Protein AF-A0A2A9H2E9-F1 (afdb_monomer)

Secondary structure (DSSP, 8-state):
-----PPP---TTSS-HHHHHHHHHH-HHHHSSS--HHHHHHHHHHHHHHHHS--SS---TT--HHHHHHHHHHHHH-PPPTTS-HHHHHHTTHHHHHHHHHHHHHHH--

Structure (mmCIF, N/CA/C/O backbon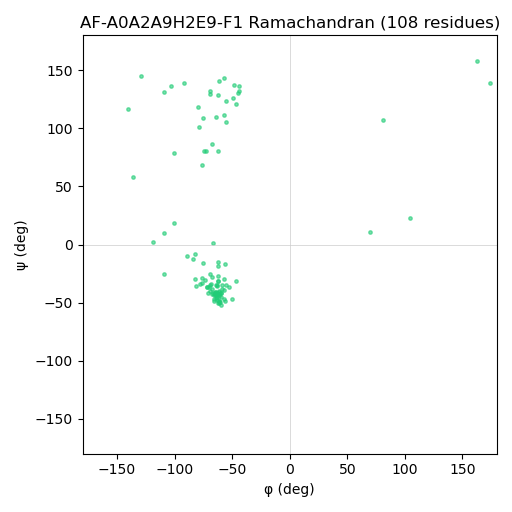e):
data_AF-A0A2A9H2E9-F1
#
_entry.id   AF-A0A2A9H2E9-F1
#
loop_
_atom_site.group_PDB
_atom_site.id
_atom_site.type_symbol
_atom_site.label_atom_id
_atom_site.label_alt_id
_atom_site.label_comp_id
_atom_site.label_asym_id
_atom_site.label_entity_id
_atom_site.label_seq_id
_atom_site.pdbx_PDB_ins_code
_atom_site.Cartn_x
_atom_site.Cartn_y
_atom_site.Cartn_z
_atom_site.occupancy
_atom_site.B_iso_or_equiv
_atom_site.auth_seq_id
_atom_site.auth_comp_id
_atom_site.auth_asym_id
_atom_site.auth_atom_id
_atom_site.pdbx_PDB_model_num
ATOM 1 N N . MET A 1 1 ? 35.943 -30.177 -7.826 1.00 52.53 1 MET A N 1
ATOM 2 C CA . MET A 1 1 ? 35.444 -28.811 -8.083 1.00 52.53 1 MET A CA 1
ATOM 3 C C . MET A 1 1 ? 33.942 -28.933 -8.065 1.00 52.53 1 MET A C 1
ATOM 5 O O . MET A 1 1 ? 33.332 -29.197 -9.091 1.00 52.53 1 MET A O 1
ATOM 9 N N . ASP A 1 2 ? 33.391 -28.892 -6.862 1.00 43.34 2 ASP A N 1
ATOM 10 C CA . ASP A 1 2 ? 31.968 -29.024 -6.605 1.00 43.34 2 ASP A CA 1
ATOM 11 C C . ASP A 1 2 ? 31.327 -27.674 -6.911 1.00 43.34 2 ASP A C 1
ATOM 13 O O . ASP A 1 2 ? 31.480 -26.698 -6.177 1.00 43.34 2 ASP A O 1
ATOM 17 N N . SER A 1 3 ? 30.702 -27.584 -8.081 1.00 50.44 3 SER A N 1
ATOM 18 C CA . SER A 1 3 ? 29.874 -26.446 -8.455 1.00 50.44 3 SER A CA 1
ATOM 19 C C . SER A 1 3 ? 28.563 -26.540 -7.679 1.00 50.44 3 SER A C 1
ATOM 21 O O . SER A 1 3 ? 27.557 -27.010 -8.203 1.00 50.44 3 SER A O 1
ATOM 23 N N . ASP A 1 4 ? 28.588 -26.104 -6.418 1.00 49.53 4 ASP A N 1
ATOM 24 C CA . ASP A 1 4 ? 27.396 -25.783 -5.633 1.00 49.53 4 ASP A CA 1
ATOM 25 C C . ASP A 1 4 ? 26.661 -24.615 -6.314 1.00 49.53 4 ASP A C 1
ATOM 27 O O . ASP A 1 4 ? 26.788 -23.441 -5.955 1.00 49.53 4 ASP A O 1
ATOM 31 N N . HIS A 1 5 ? 25.896 -24.928 -7.359 1.00 51.00 5 HIS A N 1
ATOM 32 C CA . HIS A 1 5 ? 24.862 -24.048 -7.875 1.00 51.00 5 HIS A CA 1
ATOM 33 C C . HIS A 1 5 ? 23.763 -23.963 -6.816 1.00 51.00 5 HIS A C 1
ATOM 35 O O . HIS A 1 5 ? 22.785 -24.709 -6.843 1.00 51.00 5 HIS A O 1
ATOM 41 N N . ARG A 1 6 ? 23.918 -23.030 -5.866 1.00 49.75 6 ARG A N 1
ATOM 42 C CA . ARG A 1 6 ? 22.766 -22.496 -5.133 1.00 49.75 6 ARG A CA 1
ATOM 43 C C . ARG A 1 6 ? 21.723 -22.109 -6.184 1.00 49.75 6 ARG A C 1
ATOM 45 O O . ARG A 1 6 ? 22.083 -21.358 -7.095 1.00 49.75 6 ARG A O 1
ATOM 52 N N . PRO A 1 7 ? 20.474 -22.602 -6.101 1.00 52.22 7 PRO A N 1
ATOM 53 C CA . PRO A 1 7 ? 19.430 -22.102 -6.975 1.00 52.22 7 PRO A CA 1
ATOM 54 C C . PRO A 1 7 ? 19.396 -20.591 -6.778 1.00 52.22 7 PRO A C 1
ATOM 56 O O . PRO A 1 7 ? 19.312 -20.120 -5.639 1.00 52.22 7 PRO A O 1
ATOM 59 N N . ALA A 1 8 ? 19.563 -19.848 -7.876 1.00 55.16 8 ALA A N 1
ATOM 60 C CA . ALA A 1 8 ? 19.343 -18.414 -7.881 1.00 55.16 8 ALA A CA 1
ATOM 61 C C . ALA A 1 8 ? 18.011 -18.192 -7.166 1.00 55.16 8 ALA A C 1
ATOM 63 O O . ALA A 1 8 ? 17.014 -18.825 -7.529 1.00 55.16 8 ALA A O 1
ATOM 64 N N . ALA A 1 9 ? 18.036 -17.416 -6.077 1.00 55.31 9 ALA A N 1
ATOM 65 C CA . ALA A 1 9 ? 16.826 -17.061 -5.355 1.00 55.31 9 ALA A CA 1
ATOM 66 C C . ALA A 1 9 ? 15.785 -16.662 -6.401 1.00 55.31 9 ALA A C 1
ATOM 68 O O . ALA A 1 9 ? 16.130 -15.943 -7.343 1.00 55.31 9 ALA A O 1
ATOM 69 N N . ALA A 1 10 ? 14.578 -17.228 -6.302 1.00 54.56 10 ALA A N 1
ATOM 70 C CA . ALA A 1 10 ? 13.523 -16.969 -7.271 1.00 54.56 10 ALA A CA 1
ATOM 71 C C . ALA A 1 10 ? 13.479 -15.460 -7.561 1.00 54.56 10 ALA A C 1
ATOM 73 O O . ALA A 1 10 ? 13.617 -14.686 -6.606 1.00 54.56 10 ALA A O 1
ATOM 74 N N . PRO A 1 11 ? 13.355 -15.041 -8.836 1.00 61.28 11 PRO A N 1
ATOM 75 C CA . PRO A 1 11 ? 13.350 -13.627 -9.168 1.00 61.28 11 PRO A CA 1
ATOM 76 C C . PRO A 1 11 ? 12.370 -12.904 -8.242 1.00 61.28 11 PRO A C 1
ATOM 78 O O . PRO A 1 11 ? 11.283 -13.432 -7.972 1.00 61.28 11 PRO A O 1
ATOM 81 N N . LEU A 1 12 ? 12.773 -11.734 -7.735 1.00 63.41 12 LEU A N 1
ATOM 82 C CA . LEU A 1 12 ? 11.973 -10.901 -6.824 1.00 63.41 12 LEU A CA 1
ATOM 83 C C . LEU A 1 12 ? 10.525 -10.743 -7.328 1.00 63.41 12 LEU A C 1
ATOM 85 O O . LEU A 1 12 ? 9.590 -10.740 -6.532 1.00 63.41 12 LEU A O 1
ATOM 89 N N . TRP A 1 13 ? 10.350 -10.752 -8.653 1.00 75.88 13 TRP A N 1
ATOM 90 C CA . TRP A 1 13 ? 9.088 -10.585 -9.380 1.00 75.88 13 TRP A CA 1
ATOM 91 C C . TRP A 1 13 ? 8.448 -11.878 -9.892 1.00 75.88 13 TRP A C 1
ATOM 93 O O . TRP A 1 13 ? 7.587 -11.854 -10.765 1.00 75.88 13 TRP A O 1
ATOM 103 N N . SER A 1 14 ? 8.830 -13.032 -9.347 1.00 78.12 14 SER A N 1
ATOM 104 C CA . SER A 1 14 ? 8.169 -14.309 -9.660 1.00 78.12 14 SER A CA 1
ATOM 105 C C . SER A 1 14 ? 6.685 -14.339 -9.260 1.00 78.12 14 SER A C 1
ATOM 107 O O . SER A 1 14 ? 5.945 -15.205 -9.724 1.00 78.12 14 SER A O 1
ATOM 109 N N . THR A 1 15 ? 6.245 -13.393 -8.422 1.00 82.75 15 THR A N 1
ATOM 110 C CA . THR A 1 15 ? 4.843 -13.188 -8.036 1.00 82.75 15 THR A CA 1
ATOM 111 C C . T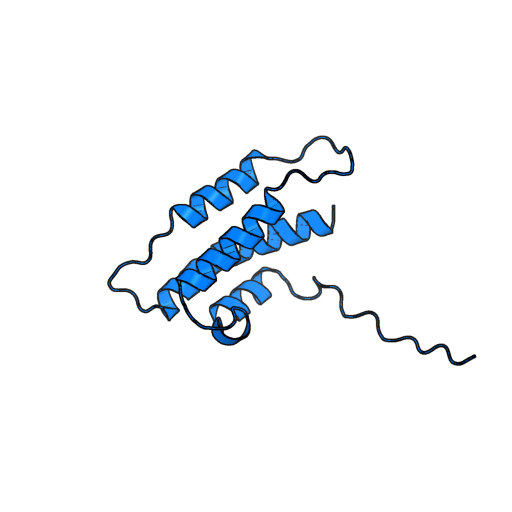HR A 1 15 ? 4.308 -11.897 -8.667 1.00 82.75 15 THR A C 1
ATOM 113 O O . THR A 1 15 ? 4.965 -10.862 -8.529 1.00 82.75 15 THR A O 1
ATOM 116 N N . PRO A 1 16 ? 3.124 -11.918 -9.310 1.00 88.56 16 PRO A N 1
ATOM 117 C CA . PRO A 1 16 ? 2.479 -10.706 -9.809 1.00 88.56 16 PRO A CA 1
ATOM 118 C C . PRO A 1 16 ? 2.239 -9.669 -8.691 1.00 88.56 16 PRO A C 1
ATOM 120 O O . PRO A 1 16 ? 1.886 -10.062 -7.572 1.00 88.56 16 PRO A O 1
ATOM 123 N N . PRO A 1 17 ? 2.384 -8.358 -8.967 1.00 88.19 17 PRO A N 1
ATOM 124 C CA . PRO A 1 17 ? 2.120 -7.289 -8.000 1.00 88.19 17 PRO A CA 1
ATOM 125 C C . PRO A 1 17 ? 0.732 -7.373 -7.356 1.00 88.19 17 PRO A C 1
ATOM 127 O O . PRO A 1 17 ? 0.593 -7.127 -6.160 1.00 88.19 17 PRO A O 1
ATOM 130 N N . GLU A 1 18 ? -0.283 -7.781 -8.119 1.00 91.19 18 GLU A N 1
ATOM 131 C CA . GLU A 1 18 ? -1.665 -7.945 -7.665 1.00 91.19 18 GLU A CA 1
ATOM 132 C C . GLU A 1 18 ? -1.789 -9.031 -6.599 1.00 91.19 18 GLU A C 1
ATOM 134 O O . GLU A 1 18 ? -2.426 -8.843 -5.560 1.00 91.19 18 GLU A O 1
ATOM 139 N N . ASP A 1 19 ? -1.151 -10.174 -6.844 1.00 90.62 19 ASP A N 1
ATOM 140 C CA . ASP A 1 19 ? -1.175 -11.300 -5.921 1.00 90.62 19 ASP A CA 1
ATOM 141 C C . ASP A 1 19 ? -0.391 -10.971 -4.650 1.00 90.62 19 ASP A C 1
ATOM 143 O O . ASP A 1 19 ? -0.845 -11.280 -3.544 1.00 90.62 19 ASP A O 1
ATOM 147 N N . LEU A 1 20 ? 0.746 -10.284 -4.787 1.00 87.38 20 LEU A N 1
ATOM 148 C CA . LEU A 1 20 ? 1.543 -9.846 -3.648 1.00 87.38 20 LEU A CA 1
ATOM 149 C C . LEU A 1 20 ? 0.792 -8.811 -2.795 1.00 87.38 20 LEU A C 1
ATOM 151 O O . LEU A 1 20 ? 0.678 -8.996 -1.581 1.00 87.38 20 LEU A O 1
ATOM 155 N N . ALA A 1 21 ? 0.213 -7.778 -3.412 1.00 90.62 21 ALA A N 1
ATOM 156 C CA . ALA A 1 21 ? -0.588 -6.759 -2.732 1.00 90.62 21 ALA A CA 1
ATOM 157 C C . ALA A 1 21 ? -1.765 -7.379 -1.973 1.00 90.62 21 ALA A C 1
ATOM 159 O O . ALA A 1 21 ? -1.962 -7.105 -0.788 1.00 90.62 21 ALA A O 1
ATOM 160 N N . ARG A 1 22 ? -2.500 -8.292 -2.618 1.00 91.50 22 ARG A N 1
ATOM 161 C CA . ARG A 1 22 ? -3.620 -9.012 -2.005 1.00 91.50 22 ARG A CA 1
ATOM 162 C C . ARG A 1 22 ? -3.189 -9.850 -0.810 1.00 91.50 22 ARG A C 1
ATOM 164 O O . ARG A 1 22 ? -3.906 -9.941 0.189 1.00 91.50 22 ARG A O 1
ATOM 171 N N . VAL A 1 23 ? -2.039 -10.514 -0.896 1.00 90.50 23 VAL A N 1
ATOM 172 C CA . VAL A 1 23 ? -1.507 -11.321 0.209 1.00 90.50 23 VAL A CA 1
ATOM 173 C C . VAL A 1 23 ? -1.091 -10.428 1.382 1.00 90.50 23 VAL A C 1
ATOM 175 O O . VAL A 1 23 ? -1.437 -10.748 2.525 1.00 90.50 23 VAL A O 1
ATOM 178 N N . ILE A 1 24 ? -0.440 -9.293 1.107 1.00 87.38 24 ILE A N 1
ATOM 179 C CA . ILE A 1 24 ? -0.073 -8.285 2.112 1.00 87.38 24 ILE A CA 1
ATOM 180 C C . ILE A 1 24 ? -1.333 -7.731 2.790 1.00 87.38 24 ILE A C 1
ATOM 182 O O . ILE A 1 24 ? -1.425 -7.775 4.016 1.00 87.38 24 ILE A O 1
ATOM 186 N N . ALA A 1 25 ? -2.341 -7.312 2.021 1.00 88.88 25 ALA A N 1
ATOM 187 C CA . ALA A 1 25 ? -3.602 -6.774 2.536 1.00 88.88 25 ALA A CA 1
ATOM 188 C C . ALA A 1 25 ? -4.401 -7.799 3.364 1.00 88.88 25 ALA A C 1
ATOM 190 O O . ALA A 1 25 ? -5.010 -7.463 4.381 1.00 88.88 25 ALA A O 1
ATOM 191 N N . LYS A 1 26 ? -4.365 -9.086 2.987 1.00 89.94 26 LYS A N 1
ATOM 192 C CA . LYS A 1 26 ? -5.024 -10.164 3.747 1.00 89.94 26 LYS A CA 1
ATOM 193 C C . LYS A 1 26 ? -4.310 -10.519 5.047 1.00 89.94 26 LYS A C 1
ATOM 195 O O . LYS A 1 26 ? -4.967 -11.000 5.976 1.00 89.94 26 LYS A O 1
ATOM 200 N N . ARG A 1 27 ? -2.984 -10.367 5.102 1.00 87.25 27 ARG A N 1
ATOM 201 C CA . ARG A 1 27 ? -2.144 -10.778 6.242 1.00 87.25 27 ARG A CA 1
ATOM 202 C C . ARG A 1 27 ? -1.106 -9.709 6.602 1.00 87.25 27 ARG A C 1
ATOM 204 O O . ARG A 1 27 ? 0.083 -10.026 6.669 1.00 87.25 27 ARG A O 1
ATOM 211 N N . PRO A 1 28 ? -1.522 -8.474 6.918 1.00 84.38 28 PRO A N 1
ATOM 212 C CA . PRO A 1 28 ? -0.590 -7.364 7.115 1.00 84.38 28 PRO A CA 1
ATOM 213 C C . PRO A 1 28 ? 0.426 -7.647 8.227 1.00 84.38 28 PRO A C 1
ATOM 215 O O . PRO A 1 28 ? 1.605 -7.351 8.074 1.00 84.38 28 PRO A O 1
ATOM 218 N N . GLY A 1 29 ? 0.023 -8.358 9.286 1.00 86.00 29 GLY A N 1
ATOM 219 C CA . GLY A 1 29 ? 0.920 -8.764 10.372 1.00 86.00 29 GLY A CA 1
ATOM 220 C C . GLY A 1 29 ? 2.141 -9.588 9.952 1.00 86.00 29 GLY A C 1
ATOM 221 O O . GLY A 1 29 ? 3.181 -9.490 10.594 1.00 86.00 29 GLY A O 1
ATOM 222 N N . MET A 1 30 ? 2.038 -10.370 8.874 1.00 88.19 30 MET A N 1
ATOM 223 C CA . MET A 1 30 ? 3.130 -11.220 8.390 1.00 88.19 30 MET A CA 1
ATOM 224 C C . MET A 1 30 ? 4.142 -10.445 7.537 1.00 88.19 30 MET A C 1
ATOM 226 O O . MET A 1 30 ? 5.318 -10.793 7.539 1.00 88.19 30 MET A O 1
ATOM 230 N N . TYR A 1 31 ? 3.698 -9.397 6.838 1.00 84.31 31 TYR A N 1
ATOM 231 C CA . TYR A 1 31 ? 4.507 -8.687 5.840 1.00 84.31 31 TYR A CA 1
ATOM 232 C C . TYR A 1 31 ? 4.943 -7.288 6.288 1.00 84.31 31 TYR A C 1
ATOM 234 O O . TYR A 1 31 ? 5.977 -6.800 5.851 1.00 84.31 31 TYR A O 1
ATOM 242 N N . LEU A 1 32 ? 4.192 -6.660 7.195 1.00 83.38 32 LEU A N 1
ATOM 243 C CA . LEU A 1 32 ? 4.417 -5.292 7.676 1.00 83.38 32 LEU A CA 1
ATOM 244 C C . LEU A 1 32 ? 4.928 -5.260 9.133 1.00 83.38 32 LEU A C 1
ATOM 246 O O . LEU A 1 32 ? 4.956 -4.215 9.783 1.00 83.38 32 LEU A O 1
ATOM 250 N N . GLY A 1 33 ? 5.292 -6.424 9.688 1.00 79.25 33 GLY A N 1
ATOM 251 C CA . GLY A 1 33 ? 5.769 -6.579 11.069 1.00 79.25 33 GLY A CA 1
ATOM 252 C C . GLY A 1 33 ? 4.697 -6.361 12.145 1.00 79.25 33 GLY A C 1
ATOM 253 O O . GLY A 1 33 ? 5.026 -6.218 13.323 1.00 79.25 33 GLY A O 1
ATOM 254 N N . GLY A 1 34 ? 3.427 -6.272 11.750 1.00 81.00 34 GLY A N 1
ATOM 255 C CA . GLY A 1 34 ? 2.258 -5.995 12.587 1.00 81.00 34 GLY A CA 1
ATOM 256 C C . GLY A 1 34 ? 1.081 -5.553 11.715 1.00 81.00 34 GLY A C 1
ATOM 257 O O . GLY A 1 34 ? 1.279 -5.142 10.576 1.00 81.00 34 GLY A O 1
ATOM 258 N N . ALA A 1 35 ? -0.144 -5.696 12.211 1.00 81.38 35 ALA A N 1
ATOM 259 C CA . ALA A 1 35 ? -1.344 -5.308 11.477 1.00 81.38 35 ALA A CA 1
ATOM 260 C C . ALA A 1 35 ? -1.824 -3.950 11.990 1.00 81.38 35 ALA A C 1
ATOM 262 O O . ALA A 1 35 ? -2.724 -3.933 12.811 1.00 81.38 35 ALA A O 1
ATOM 263 N N . SER A 1 36 ? -1.189 -2.853 11.563 1.00 88.94 36 SER A N 1
ATOM 264 C CA . SER A 1 36 ? -1.691 -1.506 11.857 1.00 88.94 36 SER A CA 1
ATOM 265 C C . SER A 1 36 ? -1.798 -0.649 10.607 1.00 88.94 36 SER A C 1
ATOM 267 O O . SER A 1 36 ? -0.972 -0.764 9.693 1.00 88.94 36 SER A O 1
ATOM 269 N N . TYR A 1 37 ? -2.813 0.215 10.570 1.00 86.94 37 TYR A N 1
ATOM 270 C CA . TYR A 1 37 ? -3.063 1.084 9.421 1.00 86.94 37 TYR A CA 1
ATOM 271 C C . TYR A 1 37 ? -1.880 2.029 9.169 1.00 86.94 37 TYR A C 1
ATOM 273 O O . TYR A 1 37 ? -1.401 2.149 8.043 1.00 86.94 37 TYR A O 1
ATOM 281 N N . GLU A 1 38 ? -1.321 2.611 10.234 1.00 89.44 38 GLU A N 1
ATOM 282 C CA . GLU A 1 38 ? -0.145 3.487 10.152 1.00 89.44 38 GLU A CA 1
ATOM 283 C C . GLU A 1 38 ? 1.063 2.798 9.508 1.00 89.44 38 GLU A C 1
ATOM 285 O O . GLU A 1 38 ? 1.780 3.404 8.713 1.00 89.44 38 GLU A O 1
ATOM 290 N N . ARG A 1 39 ? 1.289 1.512 9.808 1.00 88.69 39 ARG A N 1
ATOM 291 C CA . ARG A 1 39 ? 2.393 0.757 9.202 1.00 88.69 39 ARG A CA 1
ATOM 292 C C . ARG A 1 39 ? 2.136 0.439 7.739 1.00 88.69 39 ARG A C 1
ATOM 294 O O . ARG A 1 39 ? 3.080 0.473 6.955 1.00 88.69 39 ARG A O 1
ATOM 301 N N . ALA A 1 40 ? 0.889 0.156 7.366 1.00 89.81 40 ALA A N 1
ATOM 302 C CA . ALA A 1 40 ? 0.518 -0.049 5.970 1.00 89.81 40 ALA A CA 1
ATOM 303 C C . ALA A 1 40 ? 0.725 1.227 5.137 1.00 89.81 40 ALA A C 1
ATOM 305 O O . ALA A 1 40 ? 1.338 1.164 4.072 1.00 89.81 40 ALA A O 1
ATOM 306 N N . ILE A 1 41 ? 0.327 2.390 5.663 1.00 91.12 41 ILE A N 1
ATOM 307 C CA . ILE A 1 41 ? 0.593 3.693 5.035 1.00 91.12 41 ILE A CA 1
ATOM 308 C C . ILE A 1 41 ? 2.090 4.009 4.989 1.00 91.12 41 ILE A C 1
ATOM 310 O O . ILE A 1 41 ? 2.588 4.470 3.961 1.00 91.12 41 ILE A O 1
ATOM 314 N N . GLY A 1 42 ? 2.829 3.733 6.066 1.00 89.38 42 GLY A N 1
ATOM 315 C CA . GLY A 1 42 ? 4.278 3.933 6.110 1.00 89.38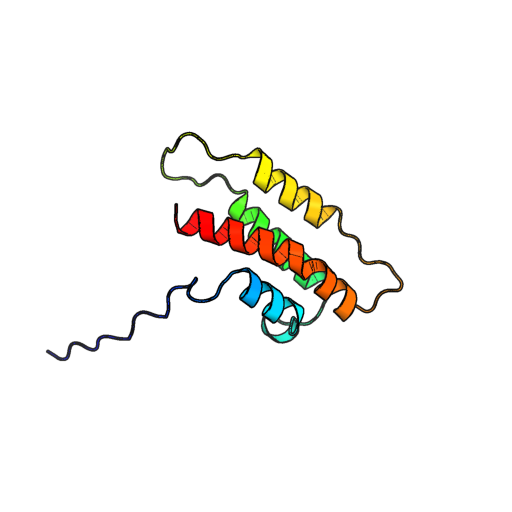 42 GLY A CA 1
ATOM 316 C C . GLY A 1 42 ? 5.015 3.088 5.068 1.00 89.38 42 GLY A C 1
ATOM 317 O O . GLY A 1 42 ? 5.897 3.592 4.376 1.00 89.38 42 GLY A O 1
ATOM 318 N N . PHE A 1 43 ? 4.610 1.826 4.903 1.00 89.62 43 PHE A N 1
ATOM 319 C CA . PHE A 1 43 ? 5.140 0.943 3.866 1.00 89.62 43 PHE A CA 1
ATOM 320 C C . PHE A 1 43 ? 4.843 1.477 2.460 1.00 89.62 43 PHE A C 1
ATOM 322 O O . PHE A 1 43 ? 5.764 1.621 1.659 1.00 89.62 43 PHE A O 1
ATOM 329 N N . LEU A 1 44 ? 3.584 1.827 2.181 1.00 89.56 44 LEU A N 1
ATOM 330 C CA . LEU A 1 44 ? 3.162 2.398 0.898 1.00 89.56 44 LEU A CA 1
ATOM 331 C C . LEU A 1 44 ? 3.936 3.665 0.541 1.00 89.56 44 LEU A C 1
ATOM 333 O O . LEU A 1 44 ? 4.474 3.773 -0.557 1.00 89.56 44 LEU A O 1
ATOM 337 N N . THR A 1 45 ? 4.035 4.593 1.491 1.00 89.44 45 THR A N 1
ATOM 338 C CA . THR A 1 45 ? 4.796 5.837 1.332 1.00 89.44 45 THR A CA 1
ATOM 339 C C . THR A 1 45 ? 6.267 5.543 1.048 1.00 89.44 45 THR A C 1
ATOM 341 O O . THR A 1 45 ? 6.862 6.169 0.176 1.00 89.44 45 THR A O 1
ATOM 344 N N . GLY A 1 46 ? 6.855 4.565 1.744 1.00 88.25 46 GLY A N 1
ATOM 345 C CA . GLY A 1 46 ? 8.233 4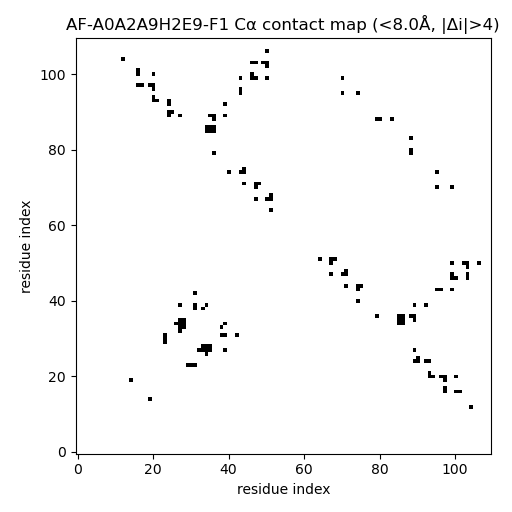.137 1.517 1.00 88.25 46 GLY A CA 1
ATOM 346 C C . GLY A 1 46 ? 8.460 3.600 0.103 1.00 88.25 46 GLY A C 1
ATOM 347 O O . GLY A 1 46 ? 9.380 4.049 -0.577 1.00 88.25 46 GLY A O 1
ATOM 348 N N . VAL A 1 47 ? 7.596 2.693 -0.365 1.00 86.56 47 VAL A N 1
ATOM 349 C CA . VAL A 1 47 ? 7.669 2.137 -1.727 1.00 86.56 47 VAL A CA 1
ATOM 350 C C . VAL A 1 47 ? 7.492 3.240 -2.770 1.00 86.56 47 VAL A C 1
ATOM 352 O O . VAL A 1 47 ? 8.336 3.393 -3.650 1.00 86.56 47 VAL A O 1
ATOM 355 N N . ALA A 1 48 ? 6.452 4.064 -2.640 1.00 85.94 48 ALA A N 1
ATOM 356 C CA . ALA A 1 48 ? 6.192 5.162 -3.565 1.00 85.94 48 ALA A CA 1
ATOM 357 C C . ALA A 1 48 ? 7.320 6.211 -3.568 1.00 85.94 48 ALA A C 1
ATOM 359 O O . ALA A 1 48 ? 7.618 6.790 -4.612 1.00 85.94 48 ALA A O 1
ATOM 360 N N . SER A 1 49 ? 8.00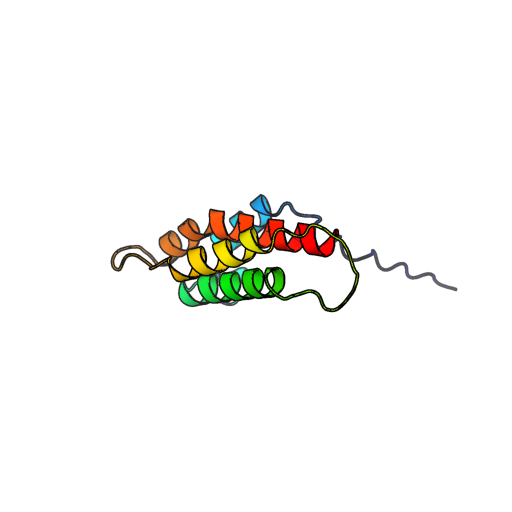0 6.428 -2.436 1.00 83.88 49 SER A N 1
ATOM 361 C CA . SER A 1 49 ? 9.169 7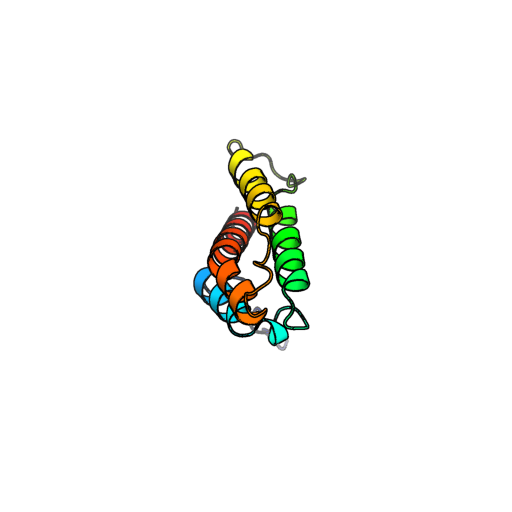.309 -2.359 1.00 83.88 49 SER A CA 1
ATOM 362 C C . SER A 1 49 ? 10.385 6.751 -3.094 1.00 83.88 49 SER A C 1
ATOM 364 O O . SER A 1 49 ? 11.140 7.546 -3.646 1.00 83.88 49 SER A O 1
ATOM 366 N N . ILE A 1 50 ? 10.596 5.430 -3.103 1.00 83.56 50 ILE A N 1
ATOM 367 C CA . ILE A 1 50 ? 11.661 4.797 -3.899 1.00 83.56 50 ILE A CA 1
ATOM 368 C C . ILE A 1 50 ? 11.355 4.993 -5.382 1.00 83.56 50 ILE A C 1
ATOM 370 O O . ILE A 1 50 ? 12.205 5.484 -6.116 1.00 83.56 50 ILE A O 1
ATOM 374 N N . VAL A 1 51 ? 10.106 4.731 -5.779 1.00 81.00 51 VAL A N 1
ATOM 375 C CA . VAL A 1 51 ? 9.636 4.934 -7.156 1.00 81.00 51 VAL A CA 1
ATOM 376 C C . VAL A 1 51 ? 9.717 6.406 -7.586 1.00 81.00 51 VAL A C 1
ATOM 378 O O . VAL A 1 51 ? 9.930 6.726 -8.752 1.00 81.00 51 VAL A O 1
ATOM 381 N N . SER A 1 52 ? 9.558 7.340 -6.656 1.00 71.81 52 SER A N 1
ATOM 382 C CA . SER A 1 52 ? 9.619 8.776 -6.954 1.00 71.81 52 SER A CA 1
ATOM 383 C C . SER A 1 52 ? 11.029 9.359 -6.855 1.00 71.81 52 SER A C 1
ATOM 385 O O . SER A 1 52 ? 11.237 10.512 -7.237 1.00 71.81 52 SER A O 1
ATOM 387 N N . ALA A 1 53 ? 12.003 8.611 -6.327 1.00 67.81 53 ALA A N 1
ATOM 388 C CA . ALA A 1 53 ? 13.365 9.100 -6.214 1.00 67.81 53 ALA A CA 1
ATOM 389 C C . ALA A 1 53 ? 13.981 9.214 -7.619 1.00 67.81 53 ALA A C 1
ATOM 391 O O . ALA A 1 53 ? 13.896 8.272 -8.405 1.00 67.81 53 ALA A O 1
ATOM 392 N N . PRO A 1 54 ? 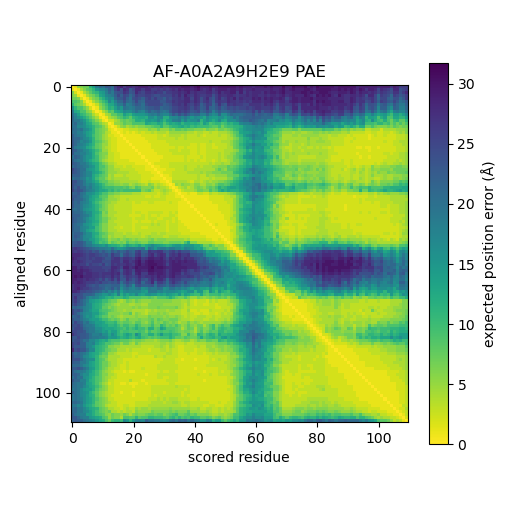14.622 10.344 -7.964 1.00 56.56 54 PRO A N 1
ATOM 393 C CA . PRO A 1 54 ? 15.339 10.446 -9.224 1.00 56.56 54 PRO A CA 1
ATOM 394 C C . PRO A 1 54 ? 16.493 9.439 -9.208 1.00 56.56 54 PRO A C 1
ATOM 396 O O . PRO A 1 54 ? 17.465 9.616 -8.467 1.00 56.56 54 PRO A O 1
ATOM 399 N N . SER A 1 55 ? 16.388 8.380 -10.015 1.00 49.59 55 SER A N 1
ATOM 400 C CA . SER A 1 55 ? 17.460 7.403 -10.205 1.00 49.59 55 SER A CA 1
ATOM 401 C C . SER A 1 55 ? 18.731 8.122 -10.651 1.00 49.59 55 SER A C 1
ATOM 403 O O . SER A 1 55 ? 18.868 8.564 -11.791 1.00 49.59 55 SER A O 1
ATOM 405 N N . SER A 1 56 ? 19.689 8.261 -9.733 1.00 42.34 56 SER A N 1
ATOM 406 C CA . SER A 1 56 ? 21.049 8.705 -10.040 1.00 42.34 56 SER A CA 1
ATOM 407 C C . SER A 1 56 ? 21.819 7.561 -10.689 1.00 42.34 56 SER A C 1
ATOM 409 O O . SER A 1 56 ? 22.711 6.989 -10.073 1.00 42.34 56 SER A O 1
ATOM 411 N N . SER A 1 57 ? 21.440 7.192 -11.910 1.00 44.25 57 SER A N 1
ATOM 412 C CA . SER A 1 57 ? 22.277 6.565 -12.941 1.00 44.25 57 SER A CA 1
ATOM 413 C C . SER A 1 57 ? 21.398 6.181 -14.127 1.00 44.25 57 SER A C 1
ATOM 415 O O . SER A 1 57 ? 20.319 5.640 -13.942 1.00 44.25 57 SER A O 1
ATOM 417 N N . ALA A 1 58 ? 21.935 6.417 -15.321 1.00 42.59 58 ALA A N 1
ATOM 418 C CA . ALA A 1 58 ? 21.388 6.109 -16.641 1.00 42.59 58 ALA A CA 1
ATOM 419 C C . ALA A 1 58 ? 20.341 7.092 -17.195 1.00 42.59 58 ALA A C 1
ATOM 421 O O . ALA A 1 58 ? 19.184 7.175 -16.804 1.00 42.59 58 ALA A O 1
ATOM 422 N N . SER A 1 59 ? 20.824 7.847 -18.177 1.00 50.12 59 SER A N 1
ATOM 423 C CA . SER A 1 59 ? 20.064 8.625 -19.136 1.00 50.12 59 SER A CA 1
ATOM 424 C C . SER A 1 59 ? 19.093 7.733 -19.912 1.00 50.12 59 SER A C 1
ATOM 426 O O . SER A 1 59 ? 19.527 6.969 -20.767 1.00 50.12 59 SER A O 1
ATOM 428 N N . THR A 1 60 ? 17.794 7.899 -19.696 1.00 42.66 60 THR A N 1
ATOM 429 C CA . THR A 1 60 ? 16.775 7.560 -20.694 1.00 42.66 60 THR A CA 1
ATOM 430 C C . THR A 1 60 ? 15.693 8.627 -20.677 1.00 42.66 60 THR A C 1
ATOM 432 O O . THR A 1 60 ? 15.020 8.849 -19.671 1.00 42.66 60 THR A O 1
ATOM 435 N N . ASP A 1 61 ? 15.580 9.312 -21.813 1.00 48.38 61 ASP A N 1
ATOM 436 C CA . ASP A 1 61 ? 14.436 10.130 -22.195 1.00 48.38 61 ASP A CA 1
ATOM 437 C C . ASP A 1 61 ? 13.118 9.403 -21.885 1.00 48.38 61 ASP A C 1
ATOM 439 O O . ASP A 1 61 ? 12.933 8.249 -22.270 1.00 48.38 61 ASP A O 1
ATOM 443 N N . GLY A 1 62 ? 12.186 10.111 -21.239 1.00 46.03 62 GLY A N 1
ATOM 444 C CA . GLY A 1 62 ? 10.769 9.741 -21.241 1.00 46.03 62 GLY A CA 1
ATOM 445 C C . GLY A 1 62 ? 10.191 9.089 -19.982 1.00 46.03 62 GLY A C 1
ATOM 446 O O . GLY A 1 62 ? 9.154 8.443 -20.092 1.00 46.03 62 GLY A O 1
ATOM 447 N N . PHE A 1 63 ? 10.777 9.263 -18.792 1.00 46.28 63 PHE A N 1
ATOM 448 C CA . PHE A 1 63 ? 10.114 8.833 -17.552 1.00 46.28 63 PHE A CA 1
ATOM 449 C C . PHE A 1 63 ? 9.061 9.864 -17.112 1.00 46.28 63 PHE A C 1
ATOM 451 O O . PHE A 1 63 ? 9.371 11.029 -16.852 1.00 46.28 63 PHE A O 1
ATOM 458 N N . SER A 1 64 ? 7.797 9.443 -17.047 1.00 45.56 64 SER A N 1
ATOM 459 C CA . SER A 1 64 ? 6.661 10.286 -16.662 1.00 45.56 64 SER A CA 1
ATOM 460 C C . SER A 1 64 ? 6.688 10.574 -15.154 1.00 45.56 64 SER A C 1
ATOM 462 O O . SER A 1 64 ? 5.972 9.956 -14.369 1.00 45.56 64 SER A O 1
ATOM 464 N N . ALA A 1 65 ? 7.513 11.539 -14.737 1.00 48.34 65 ALA A N 1
ATOM 465 C CA . ALA A 1 65 ? 7.613 12.022 -13.353 1.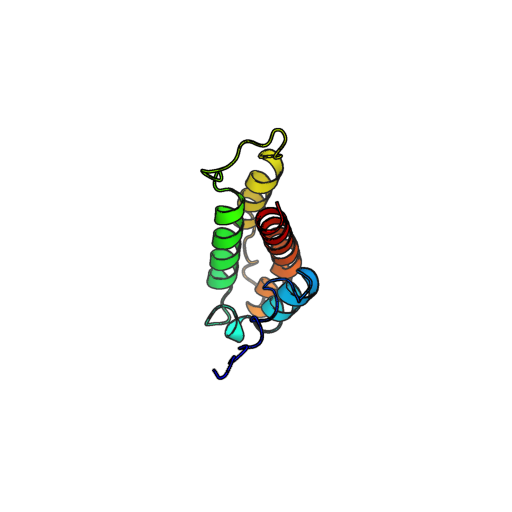00 48.34 65 ALA A CA 1
ATOM 466 C C . ALA A 1 65 ? 6.267 12.515 -12.768 1.00 48.34 65 ALA A C 1
ATOM 468 O O . ALA A 1 65 ? 6.111 12.626 -11.550 1.00 48.34 65 ALA A O 1
ATOM 469 N N . GLY A 1 66 ? 5.274 12.773 -13.630 1.00 46.03 66 GLY A N 1
ATOM 470 C CA . GLY A 1 66 ? 3.911 13.110 -13.221 1.00 46.03 66 GLY A CA 1
ATOM 471 C C . GLY A 1 66 ? 3.152 11.958 -12.553 1.00 46.03 66 GLY A C 1
ATOM 472 O O . GLY A 1 66 ? 2.309 12.226 -11.708 1.00 46.03 66 GLY A O 1
ATOM 473 N N . SER A 1 67 ? 3.460 10.693 -12.871 1.00 54.75 67 SER A N 1
ATOM 474 C CA . SER A 1 67 ? 2.690 9.546 -12.358 1.00 54.75 67 SER A CA 1
ATOM 475 C C . SER A 1 67 ? 3.084 9.130 -10.937 1.00 54.75 67 SER A C 1
ATOM 477 O O . SER A 1 67 ? 2.226 8.721 -10.162 1.00 54.75 67 SER A O 1
ATOM 479 N N . SER A 1 68 ? 4.366 9.225 -10.573 1.00 56.53 68 SER A N 1
ATOM 480 C CA . SER A 1 68 ? 4.843 8.809 -9.241 1.00 56.53 68 SER A CA 1
ATOM 481 C C . SER A 1 68 ? 4.532 9.849 -8.160 1.00 56.53 68 SER A C 1
ATOM 483 O O . SER A 1 68 ? 4.212 9.496 -7.026 1.00 56.53 68 SER A O 1
ATOM 485 N N . THR A 1 69 ? 4.559 11.135 -8.528 1.00 62.22 69 THR A N 1
ATOM 486 C CA . THR A 1 69 ? 4.165 12.237 -7.635 1.00 62.22 69 THR A CA 1
ATOM 487 C C . THR A 1 69 ? 2.677 12.137 -7.271 1.00 62.22 69 THR A C 1
ATOM 489 O O . THR A 1 69 ? 2.328 12.266 -6.100 1.00 62.22 69 THR A O 1
ATOM 492 N N . ASP A 1 70 ? 1.824 11.788 -8.244 1.00 79.75 70 ASP A N 1
ATOM 493 C CA . ASP A 1 70 ? 0.390 11.530 -8.035 1.00 79.75 70 ASP A CA 1
ATOM 494 C C . ASP A 1 70 ? 0.141 10.388 -7.032 1.00 79.75 70 ASP A C 1
ATOM 496 O O . ASP A 1 70 ? -0.740 10.483 -6.178 1.00 79.75 70 ASP A O 1
ATOM 500 N N . LEU A 1 71 ? 0.962 9.331 -7.053 1.00 81.44 71 LEU A N 1
ATOM 501 C CA . LEU A 1 71 ? 0.818 8.205 -6.126 1.00 81.44 71 LEU A CA 1
ATOM 502 C C . LEU A 1 71 ? 1.092 8.605 -4.665 1.00 81.44 71 LEU A C 1
ATOM 504 O O . LEU A 1 71 ? 0.335 8.220 -3.773 1.00 81.44 71 LEU A O 1
ATOM 508 N N . LEU A 1 72 ? 2.141 9.393 -4.404 1.00 83.56 72 LEU A N 1
ATOM 509 C CA . LEU A 1 72 ? 2.436 9.900 -3.055 1.00 83.56 72 LEU A CA 1
ATOM 510 C C . LEU A 1 72 ? 1.335 10.843 -2.545 1.00 83.56 72 LEU A C 1
ATOM 512 O O . LEU A 1 72 ? 0.917 10.743 -1.387 1.00 83.56 72 LEU A O 1
ATOM 516 N N . GLU A 1 73 ? 0.825 11.725 -3.404 1.00 84.56 73 GLU A N 1
ATOM 517 C CA . GLU A 1 73 ? -0.300 12.606 -3.070 1.00 84.56 73 GLU A CA 1
ATOM 518 C C . GLU A 1 73 ? -1.563 11.800 -2.741 1.00 84.56 73 GLU A C 1
ATOM 520 O O . GLU A 1 73 ? -2.209 12.037 -1.719 1.00 84.56 73 GLU A O 1
ATOM 525 N N . ARG A 1 74 ? -1.873 10.769 -3.533 1.00 85.50 74 ARG A N 1
ATOM 526 C CA . ARG A 1 74 ? -3.015 9.882 -3.280 1.00 85.50 74 ARG A CA 1
ATOM 527 C C . ARG A 1 74 ? -2.877 9.105 -1.976 1.00 85.50 74 ARG A C 1
ATOM 529 O O . ARG A 1 74 ? -3.861 9.021 -1.250 1.00 85.50 74 ARG A O 1
ATOM 536 N N . ILE A 1 75 ? -1.690 8.584 -1.646 1.00 86.25 75 ILE A N 1
ATOM 537 C CA . ILE A 1 75 ? -1.439 7.872 -0.378 1.00 86.25 75 ILE A CA 1
ATOM 538 C C . ILE A 1 75 ? -1.623 8.813 0.820 1.00 86.25 75 ILE A C 1
ATOM 540 O O . ILE A 1 75 ? -2.276 8.446 1.795 1.00 86.25 75 ILE A O 1
ATOM 544 N N . THR A 1 76 ? -1.083 10.032 0.749 1.00 82.62 76 THR A N 1
ATOM 545 C CA . THR A 1 76 ? -1.193 11.020 1.841 1.00 82.62 76 THR A CA 1
ATOM 546 C C . THR A 1 76 ? -2.607 11.568 2.023 1.00 82.62 76 THR A C 1
ATOM 548 O O . THR A 1 76 ? -2.972 11.959 3.132 1.00 82.62 76 THR A O 1
ATOM 551 N N . ALA A 1 77 ? -3.422 11.557 0.968 1.00 85.62 77 ALA A N 1
ATOM 552 C CA . ALA A 1 77 ? -4.834 11.905 1.035 1.00 85.62 77 ALA A CA 1
ATOM 553 C C . ALA A 1 77 ? -5.710 10.806 1.669 1.00 85.62 77 ALA A C 1
ATOM 555 O O . ALA A 1 77 ? -6.846 11.096 2.052 1.00 85.62 77 ALA A O 1
ATOM 556 N N . VAL A 1 78 ? -5.220 9.563 1.803 1.00 85.69 78 VAL A N 1
ATOM 557 C CA . VAL A 1 78 ? -6.004 8.482 2.416 1.00 85.69 78 VAL A CA 1
ATOM 558 C C . VAL A 1 78 ? -6.052 8.658 3.929 1.00 85.69 78 VAL A C 1
ATOM 560 O O . VAL A 1 78 ? -5.077 8.410 4.641 1.00 85.69 78 VAL A O 1
ATOM 563 N N . GLN A 1 79 ? -7.226 9.020 4.437 1.00 79.81 79 GLN A N 1
ATOM 564 C CA . GLN A 1 79 ? -7.501 8.990 5.867 1.00 79.81 79 GLN A CA 1
ATOM 565 C C . GLN A 1 79 ? -8.363 7.779 6.219 1.00 79.81 79 GLN A C 1
ATOM 567 O O . GLN A 1 79 ? -9.318 7.488 5.497 1.00 79.81 79 GLN A O 1
ATOM 572 N N . PRO A 1 80 ? -8.043 7.070 7.315 1.00 79.38 80 PRO A N 1
ATOM 573 C CA . PRO A 1 80 ? -8.898 6.004 7.791 1.00 79.38 80 PRO A CA 1
ATOM 574 C C . PRO A 1 80 ? -10.187 6.631 8.325 1.00 79.38 80 PRO A C 1
ATOM 576 O O . PRO A 1 80 ? -10.148 7.558 9.138 1.00 79.38 80 PRO A O 1
ATOM 579 N N . ASP A 1 81 ? -11.332 6.122 7.882 1.00 82.25 81 ASP A N 1
ATOM 580 C CA . ASP A 1 81 ? -12.608 6.527 8.456 1.00 82.25 81 ASP A CA 1
ATOM 581 C C . ASP A 1 81 ? -12.640 6.136 9.946 1.00 82.25 81 ASP A C 1
ATOM 583 O O . ASP A 1 81 ? -12.407 4.969 10.276 1.00 82.25 81 ASP A O 1
ATOM 587 N N . PRO A 1 82 ? -12.968 7.060 10.871 1.00 75.31 82 PRO A N 1
ATOM 588 C CA . PRO A 1 82 ? -12.846 6.844 12.318 1.00 75.31 82 PRO A CA 1
ATOM 589 C C . PRO A 1 82 ? -13.804 5.783 12.896 1.00 75.31 82 PRO A C 1
ATOM 591 O O . PRO A 1 82 ? -13.814 5.560 14.105 1.00 75.31 82 PRO A O 1
ATOM 594 N N . GLY A 1 83 ? -14.620 5.142 12.054 1.00 82.12 83 GLY A N 1
ATOM 595 C CA . GLY A 1 83 ? -15.516 4.041 12.412 1.00 82.12 83 GLY A CA 1
ATOM 596 C C . GLY A 1 83 ? -15.230 2.718 11.694 1.00 82.12 83 GLY A C 1
ATOM 597 O O . GLY A 1 83 ? -15.982 1.768 11.902 1.00 82.12 83 GLY A O 1
ATOM 598 N N . VAL A 1 84 ? -14.195 2.646 10.852 1.00 86.19 84 VAL A N 1
ATOM 599 C CA . VAL A 1 84 ? -13.837 1.438 10.095 1.00 86.19 84 VAL A CA 1
ATOM 600 C C . VAL A 1 84 ? -12.834 0.601 10.889 1.00 86.19 84 VAL A C 1
ATOM 602 O O . VAL A 1 84 ? -11.923 1.135 11.521 1.00 86.19 84 VAL A O 1
ATOM 605 N N . ASP A 1 85 ? -13.007 -0.724 10.870 1.00 89.88 85 ASP A N 1
ATOM 606 C CA . ASP A 1 85 ? -12.059 -1.647 11.498 1.00 89.88 85 ASP A CA 1
ATOM 607 C C . ASP A 1 85 ? -10.681 -1.525 10.837 1.00 89.88 85 ASP A C 1
ATOM 609 O O . ASP A 1 85 ? -10.566 -1.422 9.616 1.00 89.88 85 ASP A O 1
ATOM 613 N N . GLU A 1 86 ? -9.613 -1.584 11.629 1.00 87.38 86 GLU A N 1
ATOM 614 C CA . GLU A 1 86 ? -8.248 -1.413 11.127 1.00 87.38 86 GLU A CA 1
ATOM 615 C C . GLU A 1 86 ? -7.912 -2.396 9.995 1.00 87.38 86 GLU A C 1
ATOM 617 O O . GLU A 1 86 ? -7.232 -2.047 9.029 1.00 87.38 86 GLU A O 1
ATOM 622 N N . ARG A 1 87 ? -8.438 -3.622 10.054 1.00 86.56 87 ARG A N 1
ATOM 623 C CA . ARG A 1 87 ? -8.227 -4.623 9.010 1.00 86.56 87 ARG A CA 1
ATOM 624 C C . ARG A 1 87 ? -8.962 -4.280 7.717 1.00 86.56 87 ARG A C 1
ATOM 626 O O . ARG A 1 87 ? -8.452 -4.590 6.641 1.00 86.56 87 ARG A O 1
ATOM 633 N N . GLU A 1 88 ? -10.152 -3.702 7.814 1.00 89.06 88 GLU A N 1
ATOM 634 C CA . GLU A 1 88 ? -10.927 -3.237 6.662 1.00 89.06 88 GLU A CA 1
ATOM 635 C C . GLU A 1 88 ? -10.267 -2.001 6.039 1.00 89.06 88 GLU A C 1
ATOM 637 O O . GLU A 1 88 ? -10.068 -1.961 4.825 1.00 89.06 88 GLU A O 1
ATOM 642 N N . ALA A 1 89 ? -9.790 -1.071 6.871 1.00 89.00 89 ALA A N 1
ATOM 643 C CA . ALA A 1 89 ? -9.023 0.088 6.430 1.00 89.00 89 ALA A CA 1
ATOM 644 C C . ALA A 1 89 ? -7.729 -0.322 5.702 1.00 89.00 89 ALA A C 1
ATOM 646 O O . ALA A 1 89 ? -7.412 0.236 4.657 1.00 89.00 89 ALA A O 1
ATOM 647 N N . ILE A 1 90 ? -7.005 -1.337 6.192 1.00 89.56 90 ILE A N 1
ATOM 648 C CA . ILE A 1 90 ? -5.816 -1.876 5.507 1.00 89.56 90 ILE A CA 1
ATOM 649 C C . ILE A 1 90 ? -6.187 -2.576 4.191 1.00 89.56 90 ILE A C 1
ATOM 651 O O . ILE A 1 90 ? -5.460 -2.450 3.209 1.00 89.56 90 ILE A O 1
ATOM 655 N N . GLN A 1 91 ? -7.304 -3.309 4.138 1.00 90.25 91 GLN A N 1
ATOM 656 C CA . GLN A 1 91 ? -7.755 -3.950 2.895 1.00 90.25 91 GLN A CA 1
ATOM 657 C C . GLN A 1 91 ? -8.116 -2.929 1.814 1.00 90.25 91 GLN A C 1
ATOM 659 O O . GLN A 1 91 ? -7.824 -3.163 0.643 1.00 90.25 91 GLN A O 1
ATOM 664 N N . ALA A 1 92 ? -8.672 -1.778 2.195 1.00 91.19 92 ALA A N 1
ATOM 665 C CA . ALA A 1 92 ? -8.955 -0.688 1.265 1.00 91.19 92 ALA A CA 1
ATOM 666 C C . ALA A 1 92 ? -7.688 -0.115 0.596 1.00 91.19 92 ALA A C 1
ATOM 668 O O . ALA A 1 92 ? -7.785 0.510 -0.458 1.00 91.19 92 ALA A O 1
ATOM 669 N N . LEU A 1 93 ? -6.499 -0.366 1.160 1.00 90.06 93 LEU A N 1
ATOM 670 C CA . LEU A 1 93 ? -5.214 0.034 0.582 1.00 90.06 93 LEU A CA 1
ATOM 671 C C . LEU A 1 93 ? -4.697 -0.932 -0.501 1.00 90.06 93 LEU A C 1
ATOM 673 O O . LEU A 1 93 ? -3.709 -0.606 -1.158 1.00 90.06 93 LEU A O 1
ATOM 677 N N . GLU A 1 94 ? -5.332 -2.096 -0.716 1.00 93.19 94 GLU A N 1
ATOM 678 C CA . GLU A 1 94 ? -4.909 -3.089 -1.725 1.00 93.19 94 GLU A CA 1
ATOM 679 C C . GLU A 1 94 ? -4.683 -2.468 -3.118 1.00 93.19 94 GLU A C 1
ATOM 681 O O . GLU A 1 94 ? -3.613 -2.705 -3.675 1.00 93.19 94 GLU A O 1
ATOM 686 N N . PRO A 1 95 ? -5.575 -1.623 -3.676 1.00 90.94 95 PRO A N 1
ATOM 687 C CA . PRO A 1 95 ? -5.356 -1.025 -4.996 1.00 90.94 95 PRO A CA 1
ATOM 688 C C . PRO A 1 95 ? -4.101 -0.145 -5.057 1.00 90.94 95 PRO A C 1
ATOM 690 O O . PRO A 1 95 ? -3.327 -0.237 -6.005 1.00 90.94 95 PRO A O 1
ATOM 693 N N . LEU A 1 96 ? -3.852 0.653 -4.014 1.00 89.94 96 LEU A N 1
ATOM 694 C CA . LEU A 1 96 ? -2.658 1.499 -3.933 1.00 89.94 96 LEU A CA 1
ATOM 695 C C . LEU A 1 96 ? -1.383 0.662 -3.780 1.00 89.94 96 LEU A C 1
ATOM 697 O O . LEU A 1 96 ? -0.343 1.026 -4.322 1.00 89.94 96 LEU A O 1
ATOM 701 N N . LEU A 1 97 ? -1.460 -0.478 -3.082 1.00 89.81 97 LEU A N 1
ATOM 702 C CA . LEU A 1 97 ? -0.357 -1.440 -2.992 1.00 89.81 97 LEU A CA 1
ATOM 703 C C . LEU A 1 97 ? -0.042 -2.054 -4.356 1.00 89.81 97 LEU A C 1
ATOM 705 O O . LEU A 1 97 ? 1.133 -2.189 -4.685 1.00 89.81 97 LEU A O 1
ATOM 709 N N . VAL A 1 98 ? -1.059 -2.392 -5.154 1.00 92.62 98 VAL A N 1
ATOM 710 C CA . VAL A 1 98 ? -0.858 -2.889 -6.524 1.00 92.62 98 VAL A CA 1
ATOM 711 C C . VAL A 1 98 ? -0.127 -1.855 -7.366 1.00 92.62 98 VAL A C 1
ATOM 713 O O . VAL A 1 98 ? 0.896 -2.180 -7.962 1.00 92.62 98 VAL A O 1
ATOM 716 N N . GLU A 1 99 ? -0.619 -0.616 -7.387 1.00 89.25 99 GLU A N 1
ATOM 717 C CA . GLU A 1 99 ? -0.022 0.466 -8.176 1.00 89.25 99 GLU A CA 1
ATOM 718 C C . GLU A 1 99 ? 1.435 0.729 -7.765 1.00 89.25 99 GLU A C 1
ATOM 720 O O . GLU A 1 99 ? 2.318 0.799 -8.620 1.00 89.25 99 GLU A O 1
ATOM 725 N N . ALA A 1 100 ? 1.711 0.793 -6.458 1.00 88.38 100 ALA A N 1
ATOM 726 C CA . ALA A 1 100 ? 3.058 1.016 -5.938 1.00 88.38 100 ALA A CA 1
ATOM 727 C C . ALA A 1 100 ? 4.025 -0.130 -6.281 1.00 88.38 100 ALA A C 1
ATOM 729 O O . ALA A 1 100 ? 5.165 0.118 -6.673 1.00 88.38 100 ALA A O 1
ATOM 730 N N . LEU A 1 101 ? 3.584 -1.384 -6.146 1.00 88.81 101 LEU A N 1
ATOM 731 C CA . LEU A 1 101 ? 4.410 -2.557 -6.445 1.00 88.81 101 LEU A CA 1
ATOM 732 C C . LEU A 1 101 ? 4.632 -2.743 -7.948 1.00 88.81 101 LEU A C 1
ATOM 734 O O . LEU A 1 101 ? 5.724 -3.139 -8.346 1.00 88.81 101 LEU A O 1
ATOM 738 N N . ALA A 1 102 ? 3.629 -2.447 -8.777 1.00 88.31 102 ALA A N 1
ATOM 739 C CA . ALA A 1 102 ? 3.767 -2.472 -10.229 1.00 88.31 102 ALA A CA 1
ATOM 740 C C . ALA A 1 102 ? 4.783 -1.423 -10.694 1.00 88.31 102 ALA A C 1
ATOM 742 O O . ALA A 1 102 ? 5.716 -1.761 -11.414 1.00 88.31 102 ALA A O 1
ATOM 743 N N . ALA A 1 103 ? 4.675 -0.188 -10.196 1.00 84.69 103 ALA A N 1
ATOM 744 C CA . ALA A 1 103 ? 5.623 0.868 -10.531 1.00 84.69 103 ALA A CA 1
ATOM 745 C C . ALA A 1 103 ? 7.051 0.558 -10.044 1.00 84.69 103 ALA A C 1
ATOM 747 O O . ALA A 1 103 ? 8.019 0.888 -10.726 1.00 84.69 103 ALA A O 1
ATOM 748 N N . LEU A 1 104 ? 7.195 -0.108 -8.890 1.00 84.44 104 LEU A N 1
ATOM 749 C CA . LEU A 1 104 ? 8.497 -0.566 -8.400 1.00 84.44 104 LEU A CA 1
ATOM 750 C C . LEU A 1 104 ? 9.095 -1.665 -9.289 1.00 84.44 104 LEU A C 1
ATOM 752 O O . LEU A 1 104 ? 10.290 -1.625 -9.568 1.00 84.44 104 LEU A O 1
ATOM 756 N N . ARG A 1 105 ? 8.282 -2.625 -9.748 1.00 85.81 105 ARG A N 1
ATOM 757 C CA . ARG A 1 105 ? 8.732 -3.653 -10.696 1.00 85.81 105 ARG A CA 1
ATOM 758 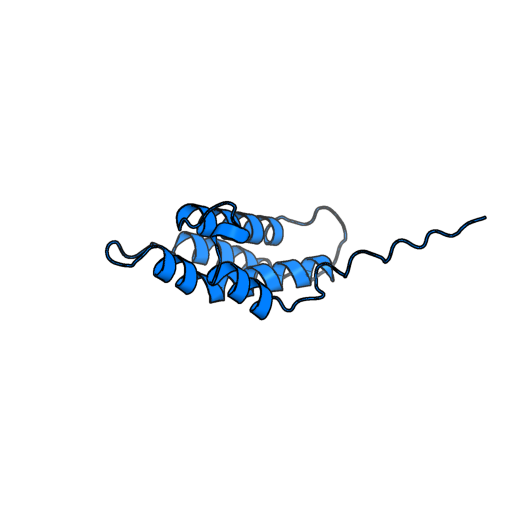C C . ARG A 1 105 ? 9.196 -3.026 -12.002 1.00 85.81 105 ARG A C 1
ATOM 760 O O . ARG A 1 105 ? 10.288 -3.335 -12.460 1.00 85.81 105 ARG A O 1
ATOM 767 N N . ASP A 1 106 ? 8.394 -2.127 -12.561 1.00 83.06 106 ASP A N 1
ATOM 768 C CA . ASP A 1 106 ? 8.696 -1.493 -13.843 1.00 83.06 106 ASP A CA 1
ATOM 769 C C . ASP A 1 106 ? 9.995 -0.661 -13.776 1.00 83.06 106 ASP A C 1
ATOM 771 O O . ASP A 1 106 ? 10.677 -0.523 -14.785 1.00 83.06 106 ASP A O 1
ATOM 775 N N . GLN A 1 107 ? 10.376 -0.141 -12.600 1.00 76.25 107 GLN A N 1
ATOM 776 C CA . GLN A 1 107 ? 11.682 0.501 -12.388 1.00 76.25 107 GLN A CA 1
ATOM 777 C C . GLN A 1 107 ? 12.859 -0.463 -12.249 1.00 76.25 107 GLN A C 1
ATOM 779 O O . GLN A 1 107 ? 13.969 -0.097 -12.616 1.00 76.25 107 GLN A O 1
ATOM 784 N N . ASP A 1 108 ? 12.646 -1.646 -11.678 1.00 74.44 108 ASP A N 1
ATOM 785 C CA . ASP A 1 108 ? 13.687 -2.671 -11.540 1.00 74.44 108 ASP A CA 1
ATOM 786 C C . ASP A 1 108 ? 13.950 -3.391 -12.877 1.00 74.44 108 ASP A C 1
ATOM 788 O O . ASP A 1 108 ? 15.064 -3.847 -13.130 1.00 74.44 108 ASP A O 1
ATOM 792 N N . GLU A 1 109 ? 12.934 -3.470 -13.746 1.00 71.56 109 GLU A N 1
ATOM 793 C CA . GLU A 1 109 ? 13.035 -4.027 -15.104 1.00 71.56 109 GLU A CA 1
ATOM 794 C C . GLU A 1 109 ? 13.537 -3.022 -16.166 1.00 71.56 109 GLU A C 1
ATOM 796 O O . GLU A 1 109 ? 13.868 -3.453 -17.276 1.00 71.56 109 GLU A O 1
ATOM 801 N N . ALA A 1 110 ? 13.590 -1.719 -15.856 1.00 59.72 110 ALA A N 1
ATOM 802 C CA . ALA A 1 110 ? 14.038 -0.643 -16.756 1.00 59.72 110 ALA A CA 1
ATOM 803 C C . ALA A 1 110 ? 15.564 -0.443 -16.753 1.00 59.72 110 ALA A C 1
ATOM 805 O O . ALA A 1 110 ? 16.120 -0.238 -17.860 1.00 59.72 110 ALA A O 1
#

Mean predicted aligned error: 10.19 Å

Radius of gyration: 16.62 Å; Cα contacts (8 Å, |Δi|>4): 80; chains: 1; bounding box: 51×42×35 Å

Sequence (110 aa):
MDSDHRPAAAPLWSTPPEDLARVIAKRPGMYLGGASYERAIGFLTGVASIVSAPSSSASTDGFSAGSSTDLLERITAVQPDPGVDEREAIQALEPLLVEALAALRDQDEA

Foldseek 3Di:
DDPPPPPDDPPPCPDQLLRVLQVCLQCVCVPQVHQALVSLLVVLLVLLVVLLDPPPDDDDPDDPNVPSVVLNVVSVPDDDDPPDDSSVSSNVCSVSSSVSVVSSVVVVVD

Solvent-accessible surface area (backbone atoms only — not comparable to full-atom values): 6658 Å² total; per-residue (Å²): 137,84,81,78,74,70,75,73,72,74,60,93,71,78,55,56,38,60,60,51,20,49,50,37,37,74,39,32,44,81,72,60,81,39,75,48,49,70,50,54,50,50,51,50,50,51,50,29,48,59,59,52,46,82,72,92,67,81,95,65,92,83,74,68,67,70,60,39,55,50,50,48,54,55,57,72,68,62,70,77,60,97,86,58,54,59,66,57,52,37,41,71,42,26,66,61,40,22,55,39,42,44,52,43,49,56,61,75,75,103

pLDDT: mean 76.49, std 16.15, range [42.34, 93.19]